Protein AF-A0A8T4RZM4-F1 (afdb_monomer_lite)

Foldseek 3Di:
DQPAWDWDWADDDDPVATKIFIARGSVRDTQWIAHSVQAIEGVDPDDPDSYYYPDDDDDPDDDDDPDDDDPCPPVPPDAQVNPPDDPVRDDPDDDPPAAWDCDPCAIEGVDDDDPDNYHYPDDDDDPPDDFQADQDPVGDTDTDDD

pLDDT: mean 78.28, std 16.28, range [44.59, 98.56]

Structure (mmCIF, N/CA/C/O backbone):
data_AF-A0A8T4RZM4-F1
#
_entry.id   AF-A0A8T4RZM4-F1
#
loop_
_atom_site.group_PDB
_atom_site.id
_atom_site.type_symbol
_atom_site.label_atom_id
_atom_site.label_alt_id
_atom_site.label_comp_id
_atom_site.label_asym_id
_atom_site.label_entity_id
_atom_site.label_seq_id
_atom_site.pdbx_PDB_ins_code
_atom_site.Cartn_x
_atom_site.Cartn_y
_atom_site.Cartn_z
_atom_site.occupancy
_atom_site.B_iso_or_equiv
_atom_site.auth_seq_id
_atom_site.auth_comp_id
_atom_site.auth_asym_id
_atom_site.auth_atom_id
_atom_site.pdbx_PDB_model_num
ATOM 1 N N . PRO A 1 1 ? 24.548 14.751 -29.998 1.00 66.12 1 PRO A N 1
ATOM 2 C CA . PRO A 1 1 ? 24.246 14.832 -28.546 1.00 66.12 1 PRO A CA 1
ATOM 3 C C . PRO A 1 1 ? 24.159 13.420 -27.959 1.00 66.12 1 PRO A C 1
ATOM 5 O O . PRO A 1 1 ? 23.538 12.572 -28.590 1.00 66.12 1 PRO A O 1
ATOM 8 N N . ALA A 1 2 ? 24.811 13.148 -26.823 1.00 75.12 2 ALA A N 1
ATOM 9 C CA . ALA A 1 2 ? 24.644 11.863 -26.143 1.00 75.12 2 ALA A CA 1
ATOM 10 C C . ALA A 1 2 ? 23.178 11.714 -25.705 1.00 75.12 2 ALA A C 1
ATOM 12 O O . ALA A 1 2 ? 22.592 12.668 -25.194 1.00 75.12 2 ALA A O 1
ATOM 13 N N . GLU A 1 3 ? 22.579 10.552 -25.945 1.00 76.56 3 GLU A N 1
ATOM 14 C CA . GLU A 1 3 ? 21.215 10.265 -25.509 1.00 76.56 3 GLU A CA 1
ATOM 15 C C . GLU A 1 3 ? 21.192 10.218 -23.976 1.00 76.56 3 GLU A C 1
ATOM 17 O O . GLU A 1 3 ? 21.799 9.350 -23.351 1.00 76.56 3 GLU A O 1
ATOM 22 N N . ILE A 1 4 ? 20.551 11.211 -23.361 1.00 87.06 4 ILE A N 1
ATOM 23 C CA . ILE A 1 4 ? 20.482 11.350 -21.900 1.00 87.06 4 ILE A CA 1
ATOM 24 C C . ILE A 1 4 ? 19.242 10.679 -21.303 1.00 87.06 4 ILE A C 1
ATOM 26 O O . ILE A 1 4 ? 19.163 10.554 -20.089 1.00 87.06 4 ILE A O 1
ATOM 30 N N . ALA A 1 5 ? 18.288 10.252 -22.129 1.00 94.81 5 ALA A N 1
ATOM 31 C CA . ALA A 1 5 ? 17.096 9.502 -21.749 1.00 94.81 5 ALA A CA 1
ATOM 32 C C . ALA A 1 5 ? 16.475 8.871 -23.000 1.00 94.81 5 ALA A C 1
ATOM 34 O O . ALA A 1 5 ? 16.638 9.414 -24.092 1.00 94.81 5 ALA A O 1
ATOM 35 N N . GLY A 1 6 ? 15.733 7.779 -22.833 1.00 94.75 6 GLY A N 1
ATOM 36 C CA . GLY A 1 6 ? 15.096 7.107 -23.957 1.00 94.75 6 GLY A CA 1
ATOM 37 C C . GLY A 1 6 ? 14.228 5.9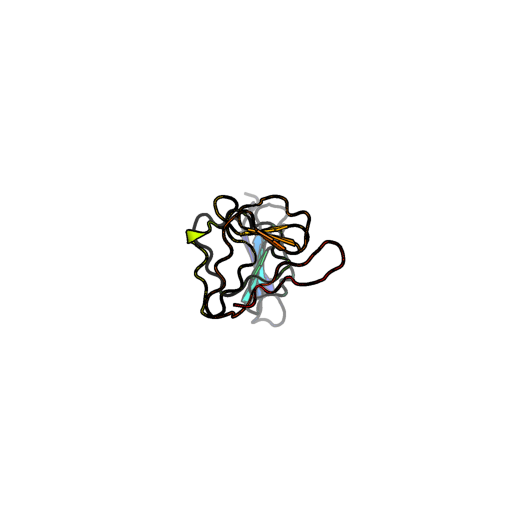22 -23.562 1.00 94.75 6 GLY A C 1
ATOM 38 O O . GLY A 1 6 ? 14.142 5.530 -22.392 1.00 94.75 6 GLY A O 1
ATOM 39 N N . ILE A 1 7 ? 13.567 5.379 -24.582 1.00 96.00 7 ILE A N 1
ATOM 40 C CA . ILE A 1 7 ? 12.701 4.206 -24.509 1.00 96.00 7 ILE A CA 1
ATOM 41 C C . ILE A 1 7 ? 13.252 3.176 -25.495 1.00 96.00 7 ILE A C 1
ATOM 43 O O . ILE A 1 7 ? 13.509 3.507 -26.651 1.00 96.00 7 ILE A O 1
ATOM 47 N N . GLY A 1 8 ? 13.454 1.939 -25.046 1.00 93.19 8 GLY A N 1
ATOM 48 C CA . GLY A 1 8 ? 14.000 0.861 -25.871 1.00 93.19 8 GLY A CA 1
ATOM 49 C C . GLY A 1 8 ? 13.157 -0.407 -25.815 1.00 93.19 8 GLY A C 1
ATOM 50 O O . GLY A 1 8 ? 12.485 -0.668 -24.821 1.00 93.19 8 GLY A O 1
ATOM 51 N N . GLY A 1 9 ? 13.223 -1.209 -26.876 1.00 93.00 9 GLY A N 1
ATOM 52 C CA . GLY A 1 9 ? 12.781 -2.600 -26.846 1.00 93.00 9 GLY A CA 1
ATOM 53 C C . GLY A 1 9 ? 13.938 -3.506 -26.430 1.00 93.00 9 GLY A C 1
ATOM 54 O O . GLY A 1 9 ? 15.018 -3.428 -27.019 1.00 93.00 9 GLY A O 1
ATOM 55 N N . LEU A 1 10 ? 13.726 -4.362 -25.434 1.00 90.75 10 LEU A N 1
ATOM 56 C CA . LEU A 1 10 ? 14.665 -5.414 -25.053 1.00 90.75 10 LEU A CA 1
ATOM 57 C C . LEU A 1 10 ? 14.101 -6.754 -25.511 1.00 90.75 10 LEU A C 1
ATOM 59 O O . LEU A 1 10 ? 13.043 -7.168 -25.049 1.00 90.75 10 LEU A O 1
ATOM 63 N N . ARG A 1 11 ? 14.800 -7.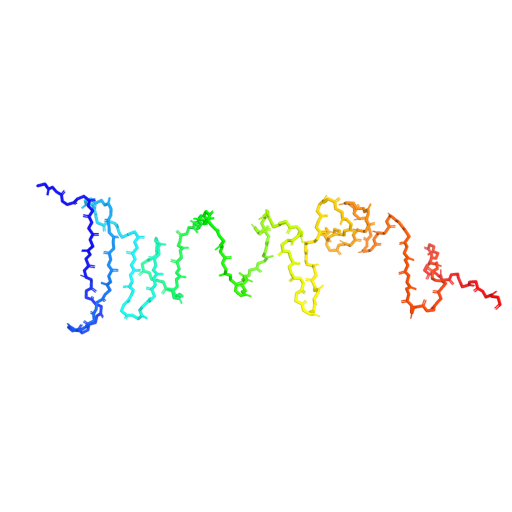454 -26.406 1.00 88.38 11 ARG A N 1
ATOM 64 C CA . ARG A 1 11 ? 14.354 -8.777 -26.856 1.00 88.38 11 ARG A CA 1
ATOM 65 C C . ARG A 1 11 ? 14.288 -9.735 -25.663 1.00 88.38 11 ARG A C 1
ATOM 67 O O . ARG A 1 11 ? 15.289 -9.962 -24.990 1.00 88.38 11 ARG A O 1
ATOM 74 N N . SER A 1 12 ? 13.111 -10.306 -25.442 1.00 80.19 12 SER A N 1
ATOM 75 C CA . SER A 1 12 ? 12.804 -11.207 -24.332 1.00 80.19 12 SER A CA 1
ATOM 76 C C . SER A 1 12 ? 12.169 -12.454 -24.941 1.00 80.19 12 SER A C 1
ATOM 78 O O . SER A 1 12 ? 10.951 -12.581 -25.028 1.00 80.19 12 SER A O 1
ATOM 80 N N . GLY A 1 13 ? 13.011 -13.323 -25.513 1.00 73.12 13 GLY A N 1
ATOM 81 C CA . GLY A 1 13 ? 12.585 -14.538 -26.219 1.00 73.12 13 GLY A CA 1
ATOM 82 C C . GLY A 1 13 ? 12.725 -14.482 -27.747 1.00 73.12 13 GLY A C 1
ATOM 83 O O . GLY A 1 13 ? 13.778 -14.091 -28.264 1.00 73.12 13 GLY A O 1
ATOM 84 N N . ALA A 1 14 ? 11.691 -14.969 -28.445 1.00 72.00 14 ALA A N 1
ATOM 85 C CA . ALA A 1 14 ? 11.626 -15.081 -29.904 1.00 72.00 14 ALA A CA 1
ATOM 86 C C . ALA A 1 14 ? 11.482 -13.706 -30.583 1.00 72.00 14 ALA A C 1
ATOM 88 O O . ALA A 1 14 ? 11.234 -12.698 -29.927 1.00 72.00 14 ALA A O 1
ATOM 89 N N . ASP A 1 15 ? 11.597 -13.658 -31.912 1.00 76.19 15 ASP A N 1
ATOM 90 C CA . ASP A 1 15 ? 11.649 -12.398 -32.677 1.00 76.19 15 ASP A CA 1
ATOM 91 C C . ASP A 1 15 ? 10.346 -11.570 -32.646 1.00 76.19 15 ASP A C 1
ATOM 93 O O . ASP A 1 15 ? 10.297 -10.463 -33.176 1.00 76.19 15 ASP A O 1
ATOM 97 N N . THR A 1 16 ? 9.297 -12.075 -31.995 1.00 83.56 16 THR A N 1
ATOM 98 C CA . THR A 1 16 ? 8.012 -11.387 -31.810 1.00 83.56 16 THR A CA 1
ATOM 99 C C . THR A 1 16 ? 7.775 -10.914 -30.375 1.00 83.56 16 THR A C 1
ATOM 101 O O . THR A 1 16 ? 6.694 -10.400 -30.089 1.00 83.56 16 THR A O 1
ATOM 104 N N . THR A 1 17 ? 8.728 -11.106 -29.456 1.00 88.00 17 THR A N 1
ATOM 105 C CA . THR A 1 17 ? 8.554 -10.770 -28.037 1.00 88.00 17 THR A CA 1
ATOM 106 C C . THR A 1 17 ? 9.704 -9.907 -27.516 1.00 88.00 17 THR A C 1
ATOM 108 O O . THR A 1 17 ? 10.887 -10.240 -27.609 1.00 88.00 17 THR A O 1
ATOM 111 N N . GLY A 1 18 ? 9.354 -8.764 -26.931 1.00 92.12 18 GLY A N 1
ATOM 112 C CA . GLY A 1 18 ? 10.298 -7.889 -26.253 1.00 92.12 18 GLY A CA 1
ATOM 113 C C . GLY A 1 18 ? 9.649 -7.113 -25.117 1.00 92.12 18 GLY A C 1
ATOM 114 O O . GLY A 1 18 ? 8.454 -6.828 -25.146 1.00 92.12 18 GLY A O 1
ATOM 115 N N . ASP A 1 19 ? 10.456 -6.801 -24.114 1.00 95.44 19 ASP A N 1
ATOM 116 C CA . ASP A 1 19 ? 10.092 -5.913 -23.022 1.00 95.44 19 ASP A CA 1
ATOM 117 C C . ASP A 1 19 ? 10.264 -4.454 -23.487 1.00 95.44 19 ASP A C 1
ATOM 119 O O . ASP A 1 19 ? 11.126 -4.155 -24.320 1.00 95.44 19 ASP A O 1
ATOM 123 N N . LEU A 1 20 ? 9.481 -3.528 -22.935 1.00 96.75 20 LEU A N 1
ATOM 124 C CA . LEU A 1 20 ? 9.674 -2.086 -23.114 1.00 96.75 20 LEU A CA 1
ATOM 125 C C . LEU A 1 20 ? 10.445 -1.530 -21.919 1.00 96.75 20 LEU A C 1
ATOM 127 O O . LEU A 1 20 ? 10.050 -1.784 -20.785 1.00 96.75 20 LEU A O 1
ATOM 131 N N . VAL A 1 21 ? 11.506 -0.759 -22.143 1.00 96.81 21 VAL A N 1
ATOM 132 C CA . VAL A 1 21 ? 12.387 -0.267 -21.071 1.00 96.81 21 VAL A CA 1
ATOM 133 C C . VAL A 1 21 ? 12.583 1.242 -21.160 1.00 96.81 21 VAL A C 1
ATOM 135 O O . VAL A 1 21 ? 12.707 1.794 -22.252 1.00 96.81 21 VAL A O 1
ATOM 138 N N . PHE A 1 22 ? 12.636 1.909 -20.008 1.00 97.75 22 PHE A N 1
ATOM 139 C CA . PHE A 1 22 ? 12.803 3.358 -19.887 1.00 97.75 22 PHE A CA 1
ATOM 140 C C . PHE A 1 22 ? 14.081 3.672 -19.112 1.00 97.75 22 PHE A C 1
ATOM 142 O O . PHE A 1 22 ? 14.305 3.135 -18.023 1.00 97.75 22 PHE A O 1
ATOM 149 N N . PHE A 1 23 ? 14.889 4.590 -19.631 1.00 95.88 23 PHE A N 1
ATOM 150 C CA . PHE A 1 23 ? 16.119 5.059 -18.993 1.00 95.88 23 PHE A CA 1
ATOM 151 C C . PHE A 1 23 ? 16.187 6.586 -19.009 1.00 95.88 23 PHE A C 1
ATOM 153 O O . PHE A 1 23 ? 15.684 7.242 -19.918 1.00 95.88 23 PHE A O 1
ATOM 160 N N . THR A 1 24 ? 16.815 7.163 -17.984 1.00 95.62 24 THR A N 1
ATOM 161 C CA . THR A 1 24 ? 16.857 8.624 -17.762 1.00 95.62 24 THR A CA 1
ATOM 162 C C . THR A 1 24 ? 18.272 9.176 -17.618 1.00 95.62 24 THR A C 1
ATOM 164 O O . THR A 1 24 ? 18.466 10.272 -17.095 1.00 95.62 24 THR A O 1
ATOM 167 N N . ASN A 1 25 ? 19.283 8.399 -18.012 1.00 93.06 25 ASN A N 1
ATOM 168 C CA . ASN A 1 25 ? 20.666 8.860 -18.057 1.00 93.06 25 ASN A CA 1
ATOM 169 C C . ASN A 1 25 ? 21.455 8.173 -19.176 1.00 93.06 25 ASN A C 1
ATOM 171 O O . ASN A 1 25 ? 21.074 7.108 -19.660 1.00 93.06 25 ASN A O 1
ATOM 175 N N . ALA A 1 26 ? 22.604 8.760 -19.524 1.00 91.88 26 ALA A N 1
ATOM 176 C CA . ALA A 1 26 ? 23.526 8.226 -20.531 1.00 91.88 26 ALA A CA 1
ATOM 177 C C . ALA A 1 26 ? 24.103 6.845 -20.164 1.00 91.88 26 ALA A C 1
ATOM 179 O O . ALA A 1 26 ? 24.500 6.086 -21.041 1.00 91.88 26 ALA A O 1
ATOM 180 N N . ALA A 1 27 ? 24.112 6.494 -18.874 1.00 92.00 27 ALA A N 1
ATOM 181 C CA . ALA A 1 27 ? 24.494 5.165 -18.395 1.00 92.00 27 ALA A CA 1
ATOM 182 C C . ALA A 1 27 ? 23.392 4.103 -18.595 1.00 92.00 27 ALA A C 1
ATOM 184 O O . ALA A 1 27 ? 23.604 2.942 -18.262 1.00 92.00 27 ALA A O 1
ATOM 185 N N . ARG A 1 28 ? 22.222 4.488 -19.129 1.00 91.12 28 ARG A N 1
ATOM 186 C CA . ARG A 1 28 ? 21.084 3.610 -19.448 1.00 91.12 28 ARG A CA 1
ATOM 187 C C . ARG A 1 28 ? 20.601 2.755 -18.273 1.00 91.12 28 ARG A C 1
ATOM 189 O O . ARG A 1 28 ? 20.150 1.632 -18.463 1.00 91.12 28 ARG A O 1
ATOM 196 N N . ASN A 1 29 ? 20.658 3.302 -17.059 1.00 92.50 29 ASN A N 1
ATOM 197 C CA . ASN A 1 29 ? 20.072 2.637 -15.896 1.00 92.50 29 ASN A CA 1
ATOM 198 C C . ASN A 1 29 ? 18.551 2.539 -16.084 1.00 92.50 29 ASN A C 1
ATOM 200 O O . ASN A 1 29 ? 17.891 3.575 -16.236 1.00 92.50 29 ASN A O 1
ATOM 204 N N . GLU A 1 30 ? 18.006 1.322 -16.056 1.00 95.62 30 GLU A N 1
ATOM 205 C CA . GLU A 1 30 ? 16.561 1.103 -16.143 1.00 95.62 30 GLU A CA 1
ATOM 206 C C . GLU A 1 30 ? 15.846 1.777 -14.967 1.00 95.62 30 GLU A C 1
ATOM 208 O O . GLU A 1 30 ? 16.221 1.636 -13.801 1.00 95.62 30 GLU A O 1
ATOM 213 N N . ARG A 1 31 ? 14.805 2.543 -15.290 1.00 96.81 31 ARG A N 1
ATOM 214 C CA . ARG A 1 31 ? 13.929 3.203 -14.313 1.00 96.81 31 ARG A CA 1
ATOM 215 C C . ARG A 1 31 ? 12.549 2.572 -14.265 1.00 96.81 31 ARG A C 1
ATOM 217 O O . ARG A 1 31 ? 11.945 2.518 -13.200 1.00 96.81 31 ARG A O 1
ATOM 224 N N . MET A 1 32 ? 12.066 2.100 -15.406 1.00 98.06 32 MET A N 1
ATOM 225 C CA . MET A 1 32 ? 10.790 1.415 -15.554 1.00 98.06 32 MET A CA 1
ATOM 226 C C . MET A 1 32 ? 10.911 0.387 -16.674 1.00 98.06 32 MET A C 1
ATOM 228 O O . MET A 1 32 ? 11.643 0.617 -17.642 1.00 98.06 32 MET A O 1
ATOM 232 N N . ARG A 1 33 ? 10.153 -0.704 -16.573 1.00 97.56 33 ARG A N 1
ATOM 233 C CA . ARG A 1 33 ? 9.928 -1.613 -17.693 1.00 97.56 33 ARG A CA 1
ATOM 234 C C . ARG A 1 33 ? 8.492 -2.106 -17.782 1.00 97.56 33 ARG A C 1
ATOM 236 O O . ARG A 1 33 ? 7.757 -2.053 -16.799 1.00 97.56 33 ARG A O 1
ATOM 243 N N . ILE A 1 34 ? 8.141 -2.648 -18.939 1.00 97.94 34 ILE A N 1
ATOM 244 C CA . ILE A 1 34 ? 6.956 -3.474 -19.163 1.00 97.94 34 ILE A CA 1
ATOM 245 C C . ILE A 1 34 ? 7.444 -4.798 -19.743 1.00 97.94 34 ILE A C 1
ATOM 247 O O . ILE A 1 34 ? 8.074 -4.801 -20.800 1.00 97.94 34 ILE A O 1
ATOM 251 N N . LEU A 1 35 ? 7.194 -5.907 -19.049 1.00 96.19 35 LEU A N 1
ATOM 252 C CA . LEU A 1 35 ? 7.525 -7.240 -19.546 1.00 96.19 35 LEU A CA 1
ATOM 253 C C . LEU A 1 35 ? 6.677 -7.592 -20.770 1.00 96.19 35 LEU A C 1
ATOM 255 O O . LEU A 1 35 ? 5.553 -7.113 -20.911 1.00 96.19 35 LEU A O 1
ATOM 259 N N . THR A 1 36 ? 7.153 -8.530 -21.581 1.00 95.00 36 THR A N 1
ATOM 260 C CA . THR A 1 36 ? 6.362 -9.188 -22.639 1.00 95.00 36 THR A CA 1
ATOM 261 C C . THR A 1 36 ? 5.012 -9.713 -22.148 1.00 95.00 36 THR A C 1
ATOM 263 O O . THR A 1 36 ? 4.028 -9.660 -22.880 1.00 95.00 36 THR A O 1
ATOM 266 N N . GLY A 1 37 ? 4.947 -10.179 -20.896 1.00 92.75 37 GLY A N 1
ATOM 267 C CA . GLY A 1 37 ? 3.715 -10.618 -20.234 1.00 92.75 37 GLY A CA 1
ATOM 268 C C . GLY A 1 37 ? 2.810 -9.490 -19.716 1.00 92.75 37 GLY A C 1
ATOM 269 O O . GLY A 1 37 ? 1.777 -9.776 -19.120 1.00 92.75 37 GLY A O 1
ATOM 270 N N . GLY A 1 38 ? 3.187 -8.222 -19.902 1.00 96.19 38 GLY A N 1
ATOM 271 C CA . GLY A 1 38 ? 2.408 -7.038 -19.523 1.00 96.19 38 GLY A CA 1
ATOM 272 C C . GLY A 1 38 ? 2.690 -6.474 -18.128 1.00 96.19 38 GLY A C 1
ATOM 273 O O . GLY A 1 38 ? 2.215 -5.384 -17.816 1.00 96.19 38 GLY A O 1
ATOM 274 N N . SER A 1 39 ? 3.472 -7.161 -17.291 1.00 98.19 39 SER A N 1
ATOM 275 C CA . SER A 1 39 ? 3.817 -6.665 -15.954 1.00 98.19 39 SER A CA 1
ATOM 276 C C . SER A 1 39 ? 4.697 -5.419 -16.015 1.00 98.19 39 SER A C 1
ATOM 278 O O . SER A 1 39 ? 5.726 -5.408 -16.691 1.00 98.19 39 SER A O 1
ATOM 280 N N . VAL A 1 40 ? 4.323 -4.388 -15.267 1.00 98.56 40 VAL A N 1
ATOM 281 C CA . VAL A 1 40 ? 5.030 -3.112 -15.177 1.00 98.56 40 VAL A CA 1
ATOM 282 C C . VAL A 1 40 ? 5.896 -3.088 -13.920 1.00 98.56 40 VAL A C 1
ATOM 284 O O . VAL A 1 40 ? 5.399 -3.277 -12.814 1.00 98.56 40 VAL A O 1
ATOM 287 N N . GLY A 1 41 ? 7.188 -2.815 -14.078 1.00 98.25 41 GLY A N 1
ATOM 288 C CA . GLY A 1 41 ? 8.117 -2.586 -12.971 1.00 98.25 41 GLY A CA 1
ATOM 289 C C . GLY A 1 41 ? 8.568 -1.129 -12.932 1.00 98.25 41 GLY A C 1
ATOM 290 O O . GLY A 1 41 ? 8.954 -0.591 -13.968 1.00 98.25 41 GLY A O 1
ATOM 291 N N . ILE A 1 42 ? 8.562 -0.488 -11.762 1.00 98.44 42 ILE A N 1
ATOM 292 C CA . ILE A 1 42 ? 9.177 0.831 -11.525 1.00 98.44 42 ILE A CA 1
ATOM 293 C C . ILE A 1 42 ? 10.297 0.647 -10.503 1.00 98.44 42 ILE A C 1
ATOM 295 O O . ILE A 1 42 ? 10.055 0.222 -9.376 1.00 98.44 42 ILE A O 1
ATOM 299 N N . GLY A 1 43 ? 11.538 0.913 -10.911 1.00 97.50 43 GLY A N 1
ATOM 300 C CA . GLY A 1 43 ? 12.732 0.616 -10.114 1.00 97.50 43 GLY A CA 1
ATOM 301 C C . GLY A 1 43 ? 12.994 -0.880 -9.887 1.00 97.50 43 GLY A C 1
ATOM 302 O O . GLY A 1 43 ? 13.906 -1.213 -9.140 1.00 97.50 43 GLY A O 1
ATOM 303 N N . ASN A 1 44 ? 12.219 -1.774 -10.512 1.00 96.56 44 ASN A N 1
ATOM 304 C CA . ASN A 1 44 ? 12.386 -3.225 -10.452 1.00 96.56 44 ASN A CA 1
ATOM 305 C C . ASN A 1 44 ? 12.464 -3.801 -11.877 1.00 96.56 44 ASN A C 1
ATOM 307 O O . ASN A 1 44 ? 11.580 -3.555 -12.702 1.00 96.56 44 ASN A O 1
ATOM 311 N N . THR A 1 45 ? 13.519 -4.568 -12.161 1.00 94.75 45 THR A N 1
ATOM 312 C CA . THR A 1 45 ? 13.765 -5.182 -13.473 1.00 94.75 45 THR A CA 1
ATOM 313 C C . THR A 1 45 ? 13.065 -6.537 -13.661 1.00 94.75 45 THR A C 1
ATOM 315 O O . THR A 1 45 ? 12.961 -7.043 -14.781 1.00 94.75 45 THR A O 1
ATOM 318 N N . ILE A 1 46 ? 12.541 -7.120 -12.579 1.00 94.69 46 ILE A N 1
ATOM 319 C CA . ILE A 1 46 ? 11.886 -8.432 -12.544 1.00 94.69 46 ILE A CA 1
ATOM 320 C C . ILE A 1 46 ? 10.585 -8.318 -11.722 1.00 94.69 46 ILE A C 1
ATOM 322 O O . ILE A 1 46 ? 10.513 -8.840 -10.608 1.00 94.69 46 ILE A O 1
ATOM 326 N N . PRO A 1 47 ? 9.557 -7.602 -12.223 1.00 97.75 47 PRO A N 1
ATOM 327 C CA . PRO A 1 47 ? 8.286 -7.499 -11.516 1.00 97.75 47 PRO A CA 1
ATOM 328 C C . PRO A 1 47 ? 7.597 -8.871 -11.424 1.00 97.75 47 PRO A C 1
ATOM 330 O O . PRO A 1 47 ? 7.433 -9.562 -12.433 1.00 97.75 47 PRO A O 1
ATOM 333 N N . ASN A 1 48 ? 7.175 -9.256 -10.220 1.00 96.50 48 ASN A N 1
ATOM 334 C CA . ASN A 1 48 ? 6.451 -10.498 -9.917 1.00 96.50 48 ASN A CA 1
ATOM 335 C C . ASN A 1 48 ? 4.922 -10.309 -9.832 1.00 96.50 48 ASN A C 1
ATOM 337 O O . ASN A 1 48 ? 4.178 -11.285 -9.733 1.00 96.50 48 ASN A O 1
ATOM 341 N N . ALA A 1 49 ? 4.457 -9.061 -9.924 1.00 96.94 49 ALA A N 1
ATOM 342 C CA . ALA A 1 49 ? 3.056 -8.666 -10.011 1.00 96.94 49 ALA A CA 1
ATOM 343 C C . ALA A 1 49 ? 2.807 -7.821 -11.271 1.00 96.94 49 ALA A C 1
ATOM 345 O O . ALA A 1 49 ? 3.740 -7.305 -11.885 1.00 96.94 49 ALA A O 1
ATOM 346 N N . THR A 1 50 ? 1.538 -7.645 -11.655 1.00 97.25 50 THR A N 1
ATOM 347 C CA . THR A 1 50 ? 1.156 -6.834 -12.829 1.00 97.25 50 THR A CA 1
ATOM 348 C C . THR A 1 50 ? 1.668 -5.395 -12.748 1.00 97.25 50 THR A C 1
ATOM 350 O O . THR A 1 50 ? 1.998 -4.806 -13.771 1.00 97.25 50 THR A O 1
ATOM 353 N N . LEU A 1 51 ? 1.758 -4.831 -11.544 1.00 97.38 51 LEU A N 1
ATOM 354 C CA . LEU A 1 51 ? 2.463 -3.584 -11.274 1.00 97.38 51 LEU A CA 1
ATOM 355 C C . LEU A 1 51 ? 3.276 -3.764 -9.995 1.00 97.38 51 LEU A C 1
ATOM 357 O O . LEU A 1 51 ? 2.708 -4.068 -8.946 1.00 97.38 51 LEU A O 1
ATOM 361 N N . GLU A 1 52 ? 4.582 -3.539 -10.072 1.00 98.12 52 GLU A N 1
ATOM 362 C CA . GLU A 1 52 ? 5.476 -3.573 -8.920 1.00 98.12 52 GLU A CA 1
ATOM 363 C C . GLU A 1 52 ? 6.354 -2.322 -8.881 1.00 98.12 52 GLU A C 1
ATOM 365 O O . GLU A 1 52 ? 6.988 -1.943 -9.868 1.00 98.12 52 GLU A O 1
ATOM 370 N N . VAL A 1 53 ? 6.396 -1.673 -7.720 1.00 97.31 53 VAL A N 1
ATOM 371 C CA . VAL A 1 53 ? 7.190 -0.467 -7.484 1.00 97.31 53 VAL A CA 1
ATOM 372 C C . VAL A 1 53 ? 8.203 -0.773 -6.391 1.00 97.31 53 VAL A C 1
ATOM 374 O O . VAL A 1 53 ? 7.830 -0.985 -5.240 1.00 97.31 53 VAL A O 1
ATOM 377 N N . SER A 1 54 ? 9.489 -0.766 -6.736 1.00 97.12 54 SER A N 1
ATOM 378 C CA . SER A 1 54 ? 10.571 -0.831 -5.752 1.00 97.12 54 SER A CA 1
ATOM 379 C C . SER A 1 54 ? 10.823 0.570 -5.189 1.00 97.12 54 SER A C 1
ATOM 381 O O . SER A 1 54 ? 11.704 1.296 -5.653 1.00 97.12 54 SER A O 1
ATOM 383 N N . GLY A 1 55 ? 10.005 0.973 -4.217 1.00 94.62 55 GLY A N 1
ATOM 384 C CA . GLY A 1 55 ? 10.064 2.288 -3.579 1.00 94.62 55 GLY A CA 1
ATOM 385 C C . GLY A 1 55 ? 8.694 2.762 -3.092 1.00 94.62 55 GLY A C 1
ATOM 386 O O . GLY A 1 55 ? 7.812 1.957 -2.805 1.00 94.62 55 GLY A O 1
ATOM 387 N N . THR A 1 56 ? 8.514 4.081 -3.014 1.00 93.12 56 THR A N 1
ATOM 388 C CA . THR A 1 56 ? 7.272 4.711 -2.539 1.00 93.12 56 THR A CA 1
ATOM 389 C C . THR A 1 56 ? 6.436 5.229 -3.707 1.00 93.12 56 THR A C 1
ATOM 391 O O . THR A 1 56 ? 6.945 5.950 -4.564 1.00 93.12 56 THR A O 1
ATOM 394 N N . GLY A 1 57 ? 5.136 4.923 -3.712 1.00 93.25 57 GLY A N 1
ATOM 395 C CA . GLY A 1 57 ? 4.158 5.562 -4.596 1.00 93.25 57 GLY A CA 1
ATOM 396 C C . GLY A 1 57 ? 3.540 6.793 -3.934 1.00 93.25 57 GLY A C 1
ATOM 397 O O . GLY A 1 57 ? 2.977 6.685 -2.848 1.00 93.25 57 GLY A O 1
ATOM 398 N N . ASN A 1 58 ? 3.632 7.957 -4.580 1.00 93.56 58 ASN A N 1
ATOM 399 C CA . ASN A 1 58 ? 2.923 9.167 -4.162 1.00 93.56 58 ASN A CA 1
ATOM 400 C C . ASN A 1 58 ? 1.767 9.433 -5.134 1.00 93.56 58 ASN A C 1
ATOM 402 O O . ASN A 1 58 ? 1.997 9.701 -6.313 1.00 93.56 58 ASN A O 1
ATOM 406 N N . PHE A 1 59 ? 0.535 9.354 -4.635 1.00 93.12 59 PHE A N 1
ATOM 407 C CA . PHE A 1 59 ? -0.680 9.578 -5.409 1.00 93.12 59 PHE A CA 1
ATOM 408 C C . PHE A 1 59 ? -1.323 10.882 -4.932 1.00 93.12 59 PHE A C 1
ATOM 410 O O . PHE A 1 59 ? -1.819 10.958 -3.813 1.00 93.12 59 PHE A O 1
ATOM 417 N N . SER A 1 60 ? -1.309 11.917 -5.776 1.00 93.62 60 SER A N 1
ATOM 418 C CA . SER A 1 60 ? -1.916 13.224 -5.467 1.00 93.62 60 SER A CA 1
ATOM 419 C C . SER A 1 60 ? -3.447 13.224 -5.551 1.00 93.62 60 SER A C 1
ATOM 4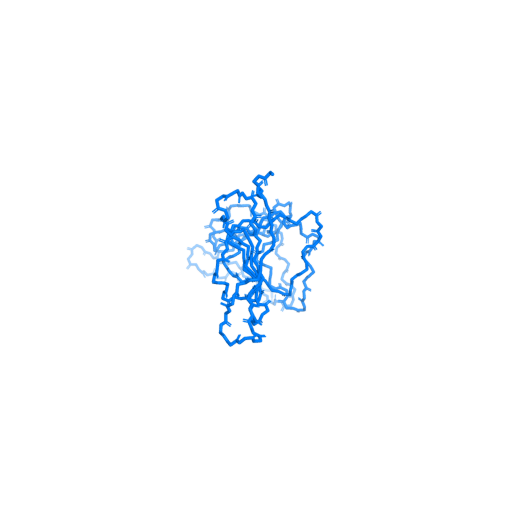21 O O . SER A 1 60 ? -4.088 14.171 -5.101 1.00 93.62 60 SER A O 1
ATOM 423 N N . GLY A 1 61 ? -4.027 12.175 -6.140 1.00 89.38 61 GLY A N 1
ATOM 424 C CA . GLY A 1 61 ? -5.465 11.925 -6.191 1.00 89.38 61 GLY A CA 1
ATOM 425 C C . GLY A 1 61 ? -5.869 10.692 -5.383 1.00 89.38 61 GLY A C 1
ATOM 426 O O . GLY A 1 61 ? -5.101 10.153 -4.590 1.00 89.38 61 GLY A O 1
ATOM 427 N N . THR A 1 62 ? -7.091 10.214 -5.605 1.00 87.31 62 THR A N 1
ATOM 428 C CA . THR A 1 62 ? -7.604 9.009 -4.943 1.00 87.31 62 THR A CA 1
ATOM 429 C C . THR A 1 62 ? -6.977 7.744 -5.531 1.00 87.31 62 THR A C 1
ATOM 431 O O . THR A 1 62 ? -7.159 7.451 -6.711 1.00 87.31 62 THR A O 1
ATOM 434 N N . LEU A 1 63 ? -6.304 6.948 -4.696 1.00 91.00 63 LEU A N 1
ATOM 435 C CA . LEU A 1 63 ? -5.954 5.566 -5.025 1.00 91.00 63 LEU A CA 1
ATOM 436 C C . LEU A 1 63 ? -7.143 4.652 -4.694 1.00 91.00 63 LEU A C 1
ATOM 438 O O . LEU A 1 63 ? -7.466 4.449 -3.525 1.00 91.00 63 LEU A O 1
ATOM 442 N N . GLN A 1 64 ? -7.793 4.096 -5.716 1.00 89.94 64 GLN A N 1
ATOM 443 C CA . GLN A 1 64 ? -8.844 3.093 -5.538 1.00 89.94 64 GLN A CA 1
ATOM 444 C C . GLN A 1 64 ? -8.229 1.692 -5.506 1.00 89.94 64 GLN A C 1
ATOM 446 O O . GLN A 1 64 ? -7.612 1.255 -6.475 1.00 89.94 64 GLN A O 1
ATOM 451 N N . ALA A 1 65 ? -8.419 0.975 -4.401 1.00 88.12 65 ALA A N 1
ATOM 452 C CA . ALA A 1 65 ? -8.008 -0.415 -4.261 1.00 88.12 65 ALA A CA 1
ATOM 453 C C . ALA A 1 65 ? -9.115 -1.211 -3.568 1.00 88.12 65 ALA A C 1
ATOM 455 O O . ALA A 1 65 ? -9.704 -0.753 -2.592 1.00 88.12 65 ALA A O 1
ATOM 456 N N . MET A 1 66 ? -9.379 -2.427 -4.048 1.00 85.44 66 MET A N 1
ATOM 457 C CA . MET A 1 66 ? -10.345 -3.323 -3.400 1.00 85.44 66 MET A CA 1
ATOM 458 C C . MET A 1 66 ? -9.802 -3.910 -2.094 1.00 85.44 66 MET A C 1
ATOM 460 O O . MET A 1 66 ? -10.571 -4.290 -1.214 1.00 85.44 66 MET A O 1
ATOM 464 N N . ARG A 1 67 ? -8.475 -4.044 -1.990 1.00 83.75 67 ARG A N 1
ATOM 465 C CA . ARG A 1 67 ? -7.802 -4.658 -0.848 1.00 83.75 67 ARG A CA 1
ATOM 466 C C . ARG A 1 67 ? -6.362 -4.169 -0.737 1.00 83.75 67 ARG A C 1
ATOM 468 O O . ARG A 1 67 ? -5.625 -4.215 -1.717 1.00 83.75 67 ARG A O 1
ATOM 475 N N . PHE A 1 68 ? -5.961 -3.814 0.478 1.00 86.50 68 PHE A N 1
ATOM 476 C CA . PHE A 1 68 ? -4.562 -3.676 0.876 1.00 86.50 68 PHE A CA 1
ATOM 477 C C . PHE A 1 68 ? -4.153 -4.933 1.656 1.00 86.50 68 PHE A C 1
ATOM 479 O O . PHE A 1 68 ? -4.916 -5.406 2.498 1.00 86.50 68 PHE A O 1
ATOM 486 N N . VAL A 1 69 ? -2.988 -5.508 1.351 1.00 85.62 69 VAL A N 1
ATOM 487 C CA . VAL A 1 69 ? -2.458 -6.714 2.013 1.00 85.62 69 VAL A CA 1
ATOM 488 C C . VAL A 1 69 ? -1.156 -6.344 2.722 1.00 85.62 69 VAL A C 1
ATOM 490 O O . VAL A 1 69 ? -0.287 -5.730 2.113 1.00 85.62 69 VAL A O 1
ATOM 493 N N . GLY A 1 70 ? -1.033 -6.698 4.001 1.00 86.12 70 GLY A N 1
ATOM 494 C CA . GLY A 1 70 ? 0.093 -6.347 4.870 1.00 86.12 70 GLY A CA 1
ATOM 495 C C . GLY A 1 70 ? -0.355 -6.253 6.330 1.00 86.12 70 GLY A C 1
ATOM 496 O O . GLY A 1 70 ? -1.504 -6.563 6.642 1.00 86.12 70 GLY A O 1
ATOM 497 N N . ASP A 1 71 ? 0.528 -5.805 7.221 1.00 78.00 71 ASP A N 1
ATOM 498 C CA . ASP A 1 71 ? 0.191 -5.587 8.638 1.00 78.00 71 ASP A CA 1
ATOM 499 C C . ASP A 1 71 ? -0.598 -4.285 8.891 1.00 78.00 71 ASP A C 1
ATOM 501 O O . ASP A 1 71 ? -1.095 -4.060 9.991 1.00 78.00 71 ASP A O 1
ATOM 505 N N . GLY A 1 72 ? -0.718 -3.425 7.873 1.00 77.44 72 GLY A N 1
ATOM 506 C CA . GLY A 1 72 ? -1.442 -2.156 7.937 1.00 77.44 72 GLY A CA 1
ATOM 507 C C . GLY A 1 72 ? -0.793 -1.089 8.824 1.00 77.44 72 GLY A C 1
ATOM 508 O O . GLY A 1 72 ? -1.341 0.005 8.924 1.00 77.44 72 GLY A O 1
ATOM 509 N N . SER A 1 73 ? 0.372 -1.355 9.425 1.00 76.75 73 SER A N 1
ATOM 510 C CA . SER A 1 73 ? 1.016 -0.474 10.414 1.00 76.75 73 SER A CA 1
ATOM 511 C C . SER A 1 73 ? 1.399 0.903 9.856 1.00 76.75 73 SER A C 1
ATOM 513 O O . SER A 1 73 ? 1.463 1.883 10.597 1.00 76.75 73 SER A O 1
ATOM 515 N N . LEU A 1 74 ? 1.611 0.987 8.539 1.00 81.88 74 LEU A N 1
ATOM 516 C CA . LEU A 1 74 ? 1.976 2.208 7.815 1.00 81.88 74 LEU A CA 1
ATOM 517 C C . LEU A 1 74 ? 0.787 2.913 7.143 1.00 81.88 74 LEU A C 1
ATOM 519 O O . LEU A 1 74 ? 0.970 3.976 6.544 1.00 81.88 74 LEU A O 1
ATOM 523 N N . LEU A 1 75 ? -0.429 2.363 7.235 1.00 81.75 75 LEU A N 1
ATOM 524 C CA . LEU A 1 75 ? -1.636 3.027 6.740 1.00 81.75 75 LEU A CA 1
ATOM 525 C C . LEU A 1 75 ? -2.018 4.160 7.701 1.00 81.75 75 LEU A C 1
ATOM 527 O O . LEU A 1 75 ? -2.777 3.984 8.650 1.00 81.75 75 LEU A O 1
ATOM 531 N N . THR A 1 76 ? -1.451 5.337 7.457 1.00 76.56 76 THR A N 1
ATOM 532 C CA . THR A 1 76 ? -1.681 6.557 8.239 1.00 76.56 76 THR A CA 1
ATOM 533 C C . THR A 1 76 ? -2.509 7.567 7.440 1.00 76.56 76 THR A C 1
ATOM 535 O O . THR A 1 76 ? -2.671 7.434 6.230 1.00 76.56 76 THR A O 1
ATOM 538 N N . GLY A 1 77 ? -3.084 8.573 8.108 1.00 73.88 77 GLY A N 1
ATOM 539 C CA . GLY A 1 77 ? -3.839 9.640 7.433 1.00 73.88 77 GLY A CA 1
ATOM 540 C C . GLY A 1 77 ? -5.226 9.244 6.905 1.00 73.88 77 GLY A C 1
ATOM 541 O O . GLY A 1 77 ? -5.866 10.050 6.236 1.00 73.88 77 GLY A O 1
ATOM 542 N N . ILE A 1 78 ? -5.722 8.043 7.223 1.00 76.62 78 ILE A N 1
ATOM 543 C CA . ILE A 1 78 ? -7.098 7.627 6.914 1.00 76.62 78 ILE A CA 1
ATOM 544 C C . ILE A 1 78 ? -8.049 8.337 7.886 1.00 76.62 78 ILE A C 1
ATOM 546 O O . ILE A 1 78 ? -8.032 8.076 9.090 1.00 76.62 78 ILE A O 1
ATOM 550 N N . THR A 1 79 ? -8.874 9.255 7.378 1.00 64.94 79 THR A N 1
ATOM 551 C CA . THR A 1 79 ? -9.892 9.933 8.192 1.00 64.94 79 THR A CA 1
ATOM 552 C C . THR A 1 79 ? -11.076 8.999 8.452 1.00 64.94 79 THR A C 1
ATOM 554 O O . THR A 1 79 ? -11.467 8.219 7.586 1.00 64.94 79 THR A O 1
ATOM 557 N N . ALA A 1 80 ? -11.656 9.071 9.654 1.00 54.50 80 ALA A N 1
ATOM 558 C CA . ALA A 1 80 ? -12.746 8.188 10.084 1.00 54.50 80 ALA A CA 1
ATOM 559 C C . ALA A 1 80 ? -13.987 8.273 9.176 1.00 54.50 80 ALA A C 1
ATOM 561 O O . ALA A 1 80 ? -14.629 7.255 8.932 1.00 54.50 80 ALA A O 1
ATOM 562 N N . ASP A 1 81 ? -14.262 9.452 8.612 1.00 56.12 81 ASP A N 1
ATOM 563 C CA . ASP A 1 81 ? -15.369 9.680 7.673 1.00 56.12 81 ASP A CA 1
ATOM 564 C C . ASP A 1 81 ? -15.197 8.914 6.345 1.00 56.12 81 ASP A C 1
ATOM 566 O O . ASP A 1 81 ? -16.157 8.738 5.600 1.00 56.12 81 ASP A O 1
ATOM 570 N N . SER A 1 82 ? -13.983 8.427 6.055 1.00 54.09 82 SER A N 1
ATOM 571 C CA . SER A 1 82 ? -13.639 7.696 4.827 1.00 54.09 82 SER A CA 1
ATOM 572 C C . SER A 1 82 ? -13.736 6.172 4.970 1.00 54.09 82 SER A C 1
ATOM 574 O O . SER A 1 82 ? -13.576 5.450 3.985 1.00 54.09 82 SER A O 1
ATOM 576 N N . ILE A 1 83 ? -13.989 5.651 6.177 1.00 62.84 83 ILE A N 1
ATOM 577 C CA . ILE A 1 83 ? -14.145 4.211 6.408 1.00 62.84 83 ILE A CA 1
ATOM 578 C C . ILE A 1 83 ? -15.613 3.852 6.164 1.00 62.84 83 ILE A C 1
ATOM 580 O O . ILE A 1 83 ? -16.421 3.771 7.088 1.00 62.84 83 ILE A O 1
ATOM 584 N N . GLY A 1 84 ? -15.968 3.636 4.896 1.00 53.62 84 GLY A N 1
ATOM 585 C CA . GLY A 1 84 ? -17.229 2.996 4.537 1.00 53.62 84 GLY A CA 1
ATOM 586 C C . GLY A 1 84 ? -17.228 1.576 5.093 1.00 53.62 84 GLY A C 1
ATOM 587 O O . GLY A 1 84 ? -16.619 0.681 4.510 1.00 53.62 84 GLY A O 1
ATOM 588 N N . ALA A 1 85 ? -17.857 1.368 6.248 1.00 50.38 85 ALA A N 1
ATOM 589 C CA . ALA A 1 85 ? -18.024 0.038 6.806 1.00 50.38 85 ALA A CA 1
ATOM 590 C C . ALA A 1 85 ? -18.882 -0.787 5.833 1.00 50.38 85 ALA A C 1
ATOM 592 O O . ALA A 1 85 ? -20.106 -0.676 5.811 1.00 50.38 85 ALA A O 1
ATOM 593 N N . GLY A 1 86 ? -18.238 -1.613 5.002 1.00 49.28 86 GLY A N 1
ATOM 594 C CA . GLY A 1 86 ? -18.921 -2.723 4.342 1.00 49.28 86 GLY A CA 1
ATOM 595 C C . GLY A 1 86 ? -19.620 -3.585 5.399 1.00 49.28 86 GLY A C 1
ATOM 596 O O . GLY A 1 86 ? -19.215 -3.574 6.561 1.00 49.28 86 GLY A O 1
ATOM 597 N N . ALA A 1 87 ? -20.656 -4.327 5.001 1.00 45.69 87 ALA A N 1
ATOM 598 C CA . ALA A 1 87 ? -21.661 -4.983 5.856 1.00 45.69 87 ALA A CA 1
ATOM 599 C C . ALA A 1 87 ? -21.164 -5.822 7.064 1.00 45.69 87 ALA A C 1
ATOM 601 O O . ALA A 1 87 ? -21.977 -6.212 7.892 1.00 45.69 87 ALA A O 1
ATOM 602 N N . ASN A 1 88 ? -19.855 -6.067 7.201 1.00 47.28 88 ASN A N 1
ATOM 603 C CA . ASN A 1 88 ? -19.235 -6.843 8.279 1.00 47.28 88 ASN A CA 1
ATOM 604 C C . ASN A 1 88 ? -18.286 -6.040 9.199 1.00 47.28 88 ASN A C 1
ATOM 606 O O . ASN A 1 88 ? -17.575 -6.650 9.990 1.00 47.28 88 ASN A O 1
ATOM 610 N N . GLY A 1 89 ? -18.252 -4.702 9.101 1.00 44.59 89 GLY A N 1
ATOM 611 C CA . GLY A 1 89 ? -17.971 -3.754 10.198 1.00 44.59 89 GLY A CA 1
ATOM 612 C C . GLY A 1 89 ? -16.790 -3.977 11.159 1.00 44.59 89 GLY A C 1
ATOM 613 O O . GLY A 1 89 ? -16.833 -3.435 12.261 1.00 44.59 89 GLY A O 1
ATOM 614 N N . ASN A 1 90 ? -15.750 -4.743 10.816 1.00 49.69 90 ASN A N 1
ATOM 615 C CA . ASN A 1 90 ? -14.617 -4.931 11.722 1.00 49.69 90 ASN A CA 1
ATOM 616 C C . ASN A 1 90 ? -13.667 -3.724 11.627 1.00 49.69 90 ASN A C 1
ATOM 618 O O . ASN A 1 90 ? -12.879 -3.600 10.689 1.00 49.69 90 ASN A O 1
ATOM 622 N N . PHE A 1 91 ? -13.790 -2.801 12.580 1.00 57.19 91 PHE A N 1
ATOM 623 C CA . PHE A 1 91 ? -12.977 -1.591 12.679 1.00 57.19 91 PHE A CA 1
ATOM 624 C C . PHE A 1 91 ? -11.610 -1.911 13.295 1.00 57.19 91 PHE A C 1
ATOM 626 O O . PHE A 1 91 ? -11.523 -2.094 14.504 1.00 57.19 91 PHE A O 1
ATOM 633 N N . THR A 1 92 ? -10.527 -1.918 12.513 1.00 57.41 92 THR A N 1
ATOM 634 C CA . THR A 1 92 ? -9.173 -2.035 13.097 1.00 57.41 92 THR A CA 1
ATOM 635 C C . THR A 1 92 ? -8.634 -0.686 13.590 1.00 57.41 92 THR A C 1
ATOM 637 O O . THR A 1 92 ? -7.807 -0.657 14.492 1.00 57.41 92 THR A O 1
ATOM 640 N N . TYR A 1 93 ? -9.131 0.450 13.085 1.00 55.41 93 TYR A N 1
ATOM 641 C CA . TYR A 1 93 ? -8.672 1.778 13.509 1.00 55.41 93 TYR A CA 1
ATOM 642 C C . TYR A 1 93 ? -9.788 2.819 13.379 1.00 55.41 93 TYR A C 1
ATOM 644 O O . TYR A 1 93 ? -9.946 3.431 12.326 1.00 55.41 93 TYR A O 1
ATOM 652 N N . LEU A 1 94 ? -10.566 3.041 14.445 1.00 56.25 94 LEU A N 1
ATOM 653 C CA . LEU A 1 94 ? -11.526 4.145 14.496 1.00 56.25 94 LEU A CA 1
ATOM 654 C C . LEU A 1 94 ? -11.101 5.204 15.523 1.00 56.25 94 LEU A C 1
ATOM 656 O O . LEU A 1 94 ? -11.404 5.126 16.70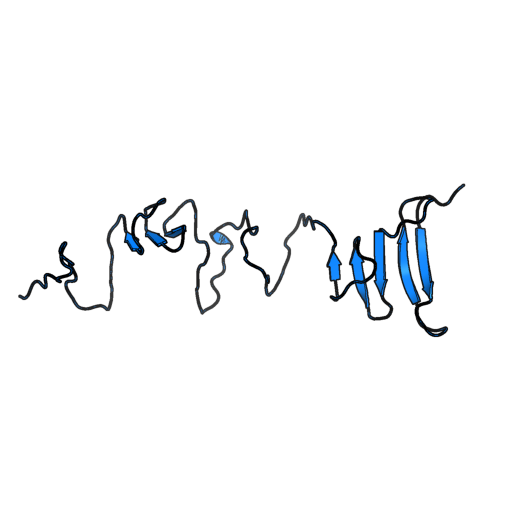5 1.00 56.25 94 LEU A O 1
ATOM 660 N N . ASN A 1 95 ? -10.506 6.270 14.985 1.00 50.34 95 ASN A N 1
ATOM 661 C CA . ASN A 1 95 ? -10.639 7.643 15.472 1.00 50.34 95 ASN A CA 1
ATOM 662 C C . ASN A 1 95 ? -9.835 8.035 16.734 1.00 50.34 95 ASN A C 1
ATOM 664 O O . ASN A 1 95 ? -10.303 7.937 17.867 1.00 50.34 95 ASN A O 1
ATOM 668 N N . VAL A 1 96 ? -8.673 8.663 16.511 1.00 47.66 96 VAL A N 1
ATOM 669 C CA . VAL A 1 96 ? -7.943 9.448 17.530 1.00 47.66 96 VAL A CA 1
ATOM 670 C C . VAL A 1 96 ? -8.716 10.674 18.035 1.00 47.66 96 VAL A C 1
ATOM 672 O O . VAL A 1 96 ? -8.304 11.264 19.028 1.00 47.66 96 VAL A O 1
ATOM 675 N N . SER A 1 97 ? -9.840 11.056 17.418 1.00 57.75 97 SER A N 1
ATOM 676 C CA . SER A 1 97 ? -10.661 12.163 17.919 1.00 57.75 97 SER A CA 1
ATOM 677 C C . SER A 1 97 ? -11.905 11.732 18.698 1.00 57.75 97 SER A C 1
ATOM 679 O O . SER A 1 97 ? -12.280 12.480 19.595 1.00 57.75 97 SER A O 1
ATOM 681 N N . LYS A 1 98 ? -12.524 10.558 18.450 1.00 52.25 98 LYS A N 1
ATOM 682 C CA . LYS A 1 98 ? -13.727 10.095 19.183 1.00 52.25 98 LYS A CA 1
ATOM 683 C C . LYS A 1 98 ? -13.926 8.560 19.167 1.00 52.25 98 LYS A C 1
ATOM 685 O O . LYS A 1 98 ? -14.544 8.024 18.255 1.00 52.25 98 LYS A O 1
ATOM 690 N N . THR A 1 99 ? -13.551 7.909 20.278 1.00 59.34 99 THR A N 1
ATOM 691 C CA . THR A 1 99 ? -14.312 6.848 20.999 1.00 59.34 99 THR A CA 1
ATOM 692 C C . THR A 1 99 ? -13.976 5.343 20.948 1.00 59.34 99 THR A C 1
ATOM 694 O O . THR A 1 99 ? -14.534 4.655 21.798 1.00 59.34 99 THR A O 1
ATOM 697 N N . ALA A 1 100 ? -13.024 4.806 20.174 1.00 56.31 100 ALA A N 1
ATOM 698 C CA . ALA A 1 100 ? -12.554 3.423 20.414 1.00 56.31 100 ALA A CA 1
ATOM 699 C C . ALA A 1 100 ? -11.105 3.185 19.958 1.00 56.31 100 ALA A C 1
ATOM 701 O O . ALA A 1 100 ? -10.818 3.168 18.766 1.00 56.31 100 ALA A O 1
ATOM 702 N N . ILE A 1 101 ? -10.181 2.978 20.900 1.00 61.41 101 ILE A N 1
ATOM 703 C CA . ILE A 1 101 ? -8.762 2.730 20.599 1.00 61.41 101 ILE A CA 1
ATOM 704 C C . ILE A 1 101 ? -8.421 1.260 20.824 1.00 61.41 101 ILE A C 1
ATOM 706 O O . ILE A 1 101 ? -8.603 0.747 21.926 1.00 61.41 101 ILE A O 1
ATOM 710 N N . PHE A 1 102 ? -7.858 0.614 19.800 1.00 60.88 102 PHE A N 1
ATOM 711 C CA . PHE A 1 102 ? -7.125 -0.642 19.936 1.00 60.88 102 PHE A CA 1
ATOM 712 C C . PHE A 1 102 ? -5.646 -0.312 20.158 1.00 60.88 102 PHE A C 1
ATOM 714 O O . PHE A 1 102 ? -4.923 0.002 19.215 1.00 60.88 102 PHE A O 1
ATOM 721 N N . ALA A 1 103 ? -5.192 -0.346 21.410 1.00 57.72 103 ALA A N 1
ATOM 722 C CA . ALA A 1 103 ? -3.787 -0.134 21.758 1.00 57.72 103 ALA A CA 1
ATOM 723 C C . ALA A 1 103 ? -3.257 -1.369 22.483 1.00 57.72 103 ALA A C 1
ATOM 725 O O . ALA A 1 103 ? -3.837 -1.797 23.477 1.00 57.72 103 ALA A O 1
ATOM 726 N N . ASN A 1 104 ? -2.156 -1.950 21.997 1.00 66.06 104 ASN A N 1
ATOM 727 C CA . ASN A 1 104 ? -1.493 -3.103 22.625 1.00 66.06 104 ASN A CA 1
ATOM 728 C C . ASN A 1 104 ? -2.438 -4.300 22.892 1.00 66.06 104 ASN A C 1
ATOM 730 O O . ASN A 1 104 ? -2.317 -4.996 23.901 1.00 66.06 104 ASN A O 1
ATOM 734 N N . GLY A 1 105 ? -3.419 -4.522 22.010 1.00 71.56 105 GLY A N 1
ATOM 735 C CA . GLY A 1 105 ? -4.415 -5.588 22.165 1.00 71.56 105 GLY A CA 1
ATOM 736 C C . GLY A 1 105 ? -5.451 -5.350 23.273 1.00 71.56 105 GLY A C 1
ATOM 737 O O . GLY A 1 105 ? -6.046 -6.319 23.746 1.00 71.56 105 GLY A O 1
ATOM 738 N N . ASN A 1 106 ? -5.636 -4.099 23.706 1.00 81.38 106 ASN A N 1
ATOM 739 C CA . ASN A 1 106 ? -6.686 -3.649 24.621 1.00 81.38 106 ASN A CA 1
ATOM 740 C C . ASN A 1 106 ? -7.628 -2.672 23.900 1.00 81.38 106 ASN A C 1
ATOM 742 O O . ASN A 1 106 ? -7.182 -1.911 23.039 1.00 81.38 106 ASN A O 1
ATOM 746 N N . VAL A 1 107 ? -8.904 -2.665 24.286 1.00 83.38 107 VAL A N 1
ATOM 747 C CA . VAL A 1 107 ? -9.941 -1.774 23.746 1.00 83.38 107 VAL A CA 1
ATOM 748 C C . VAL A 1 107 ? -10.264 -0.681 24.761 1.00 83.38 107 VAL A C 1
ATOM 750 O O . VAL A 1 107 ? -10.731 -0.975 25.860 1.00 83.38 107 VAL A O 1
ATOM 753 N N . GLY A 1 108 ? -10.028 0.579 24.401 1.00 81.31 108 GLY A N 1
ATOM 754 C CA . GLY A 1 108 ? -10.392 1.748 25.201 1.00 81.31 108 GLY A CA 1
ATOM 755 C C . GLY A 1 108 ? -11.577 2.499 24.598 1.00 81.31 108 GLY A C 1
ATOM 756 O O . GLY A 1 108 ? -11.443 3.060 23.514 1.00 81.31 108 GLY A O 1
ATOM 757 N N . ILE A 1 109 ? -12.715 2.565 25.294 1.00 81.94 109 ILE A N 1
ATOM 758 C CA . ILE A 1 109 ? -13.875 3.383 24.899 1.00 81.94 109 ILE A CA 1
ATOM 759 C C . ILE A 1 109 ? -13.868 4.659 25.739 1.00 81.94 109 ILE A C 1
ATOM 761 O O . ILE A 1 109 ? -14.001 4.597 26.957 1.00 81.94 109 ILE A O 1
ATOM 765 N N . GLY A 1 110 ? -13.644 5.820 25.115 1.00 75.00 110 GLY A N 1
ATOM 766 C CA . GLY A 1 110 ? -13.437 7.084 25.848 1.00 75.00 110 GLY A CA 1
ATOM 767 C C . GLY A 1 110 ? -12.129 7.138 26.660 1.00 75.00 110 GLY A C 1
ATOM 768 O O . GLY A 1 110 ? -11.939 8.039 27.475 1.00 75.00 110 GLY A O 1
ATOM 769 N N . GLN A 1 111 ? -11.221 6.181 26.446 1.00 76.75 111 GLN A N 1
ATOM 770 C CA . GLN A 1 111 ? -9.920 6.073 27.104 1.00 76.75 111 GLN A CA 1
ATOM 771 C C . GLN A 1 111 ? -8.828 5.836 26.061 1.00 76.75 111 GLN A C 1
ATOM 773 O O . GLN A 1 111 ? -8.936 4.916 25.255 1.00 76.75 111 GLN A O 1
ATOM 778 N N . THR A 1 112 ? -7.755 6.628 26.096 1.00 74.69 112 THR A N 1
ATOM 779 C CA . THR A 1 112 ? -6.685 6.573 25.083 1.00 74.69 112 THR A CA 1
ATOM 780 C C . THR A 1 112 ? -5.517 5.659 25.445 1.00 74.69 112 THR A C 1
ATOM 782 O O . THR A 1 112 ? -4.750 5.269 24.569 1.00 74.69 112 THR A O 1
ATOM 785 N N . LYS A 1 113 ? -5.400 5.271 26.720 1.00 78.44 113 LYS A N 1
ATOM 786 C CA . LYS A 1 113 ? -4.392 4.325 27.219 1.00 78.44 113 LYS A CA 1
ATOM 787 C C . LYS A 1 113 ? -5.038 3.290 28.157 1.00 78.44 113 LYS A C 1
ATOM 789 O O . LYS A 1 113 ? -4.919 3.431 29.372 1.00 78.44 113 LYS A O 1
ATOM 794 N N . PRO A 1 114 ? -5.756 2.288 27.622 1.00 84.94 114 PRO A N 1
ATOM 795 C CA . PRO A 1 114 ? -6.414 1.268 28.436 1.00 84.94 114 PRO A CA 1
ATOM 796 C C . PRO A 1 114 ? -5.402 0.378 29.181 1.00 84.94 114 PRO A C 1
ATOM 798 O O . PRO A 1 114 ? -4.460 -0.153 28.586 1.00 84.94 114 PRO A O 1
ATOM 801 N N . SER A 1 115 ? -5.620 0.197 30.483 1.00 88.81 115 SER A N 1
ATOM 802 C CA . SER A 1 115 ? -4.820 -0.639 31.398 1.00 88.81 115 SER A CA 1
ATOM 803 C C . SER A 1 115 ? -5.290 -2.098 31.462 1.00 88.81 115 SER A C 1
ATOM 805 O O . SER A 1 115 ? -4.552 -2.972 31.912 1.00 88.81 115 SER A O 1
ATOM 807 N N . SER A 1 116 ? -6.506 -2.358 30.980 1.00 86.12 116 SER A N 1
ATOM 808 C CA . SER A 1 116 ? -7.167 -3.666 30.945 1.00 86.12 116 SER A CA 1
ATOM 809 C C . SER A 1 116 ? -7.644 -3.997 29.531 1.00 86.12 116 SER A C 1
ATOM 811 O O . SER A 1 116 ? -7.708 -3.119 28.672 1.00 86.12 116 SER A O 1
ATOM 813 N N . LYS A 1 117 ? -7.998 -5.265 29.278 1.00 83.69 117 LYS A N 1
ATOM 814 C CA . LYS A 1 117 ? -8.399 -5.750 27.941 1.00 83.69 117 LYS A CA 1
ATOM 815 C C . LYS A 1 117 ? -9.573 -4.986 27.329 1.00 83.69 117 LYS A C 1
ATOM 817 O O . LYS A 1 117 ? -9.571 -4.745 26.126 1.00 83.69 117 LYS A O 1
ATOM 822 N N . LEU A 1 118 ? -10.523 -4.572 28.157 1.00 86.19 118 LEU A N 1
ATOM 823 C CA . LEU A 1 118 ? -11.589 -3.647 27.805 1.00 86.19 118 LEU A CA 1
ATOM 824 C C . LEU A 1 118 ? -11.689 -2.605 28.921 1.00 86.19 118 LEU A C 1
ATOM 826 O O . LEU A 1 118 ? -11.915 -2.961 30.075 1.00 86.19 118 LEU A O 1
ATOM 830 N N . GLU A 1 119 ? -11.512 -1.331 28.582 1.00 82.56 119 GLU A N 1
ATOM 831 C CA . GLU A 1 119 ? -11.666 -0.209 29.507 1.00 82.56 119 GLU A CA 1
ATOM 832 C C . GLU A 1 119 ? -12.629 0.815 28.904 1.00 82.56 119 GLU A C 1
ATOM 834 O O . GLU A 1 119 ? -12.352 1.428 27.873 1.00 82.56 119 GLU A O 1
ATOM 839 N N . VAL A 1 120 ? -13.779 0.996 29.549 1.00 85.44 120 VAL A N 1
ATOM 840 C CA . VAL A 1 120 ? -14.820 1.933 29.116 1.00 85.44 120 VAL A CA 1
ATOM 841 C C . VAL A 1 120 ? -14.889 3.090 30.108 1.00 85.44 120 VAL A C 1
ATOM 843 O O . VAL A 1 120 ? -15.272 2.905 31.260 1.00 85.44 120 VAL A O 1
ATOM 846 N N . ARG A 1 121 ? -14.540 4.300 29.663 1.00 80.25 121 ARG A N 1
ATOM 847 C CA . ARG A 1 121 ? -14.752 5.563 30.388 1.00 80.25 121 ARG A CA 1
ATOM 848 C C . ARG A 1 121 ? -16.023 6.232 29.882 1.00 80.25 121 ARG A C 1
ATOM 850 O O . ARG A 1 121 ? -15.983 7.205 29.134 1.00 80.25 121 ARG A O 1
ATOM 857 N N . GLY A 1 122 ? -17.156 5.673 30.282 1.00 79.56 122 GLY A N 1
ATOM 858 C CA . GLY A 1 122 ? -18.479 6.150 29.904 1.00 79.56 1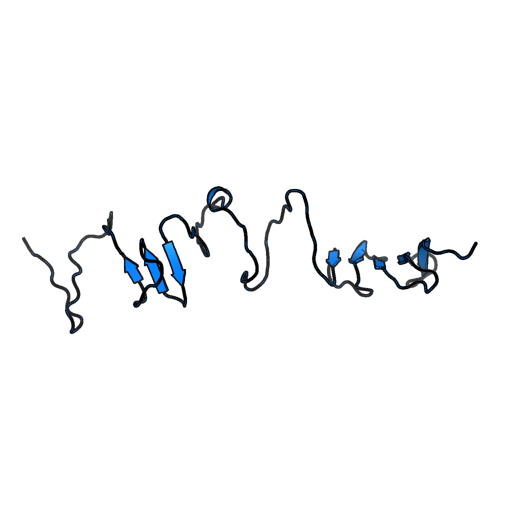22 GLY A CA 1
ATOM 859 C C . GLY A 1 122 ? -19.561 5.142 30.268 1.00 79.56 122 GLY A C 1
ATOM 860 O O . GLY A 1 122 ? -19.300 4.144 30.939 1.00 79.56 122 GLY A O 1
ATOM 861 N N . THR A 1 123 ? -20.782 5.404 29.815 1.00 74.75 123 THR A N 1
ATOM 862 C CA . THR A 1 123 ? -21.901 4.480 29.997 1.00 74.75 123 THR A CA 1
ATOM 863 C C . THR A 1 123 ? -21.775 3.311 29.029 1.00 74.75 123 THR A C 1
ATOM 865 O O . THR A 1 123 ? -21.698 3.503 27.816 1.00 74.75 123 THR A O 1
ATOM 868 N N . MET A 1 124 ? -21.801 2.093 29.562 1.00 78.31 124 MET A N 1
ATOM 869 C CA . MET A 1 124 ? -21.969 0.885 28.765 1.00 78.31 124 MET A CA 1
ATOM 870 C C . MET A 1 124 ? -23.469 0.600 28.630 1.00 78.31 124 MET A C 1
ATOM 872 O O . MET A 1 124 ? -24.096 0.113 29.565 1.00 78.31 124 MET A O 1
ATOM 876 N N . ASN A 1 125 ? -24.051 0.923 27.475 1.00 69.25 125 ASN A N 1
ATOM 877 C CA . ASN A 1 125 ? -25.424 0.534 27.152 1.00 69.25 125 ASN A CA 1
ATOM 878 C C . ASN A 1 125 ? -25.400 -0.829 26.460 1.00 69.25 125 ASN A C 1
ATOM 880 O O . ASN A 1 125 ? -25.098 -0.920 25.272 1.00 69.25 125 ASN A O 1
ATOM 884 N N . VAL A 1 126 ? -25.710 -1.887 27.207 1.00 72.25 126 VAL A N 1
ATOM 885 C CA . VAL A 1 126 ? -25.864 -3.242 26.666 1.00 72.25 126 VAL A CA 1
ATOM 886 C C . VAL A 1 126 ? -27.344 -3.465 26.371 1.00 72.25 126 VAL A C 1
ATOM 888 O O . VAL A 1 126 ? -28.113 -3.867 27.239 1.00 72.25 126 VAL A O 1
ATOM 891 N N . THR A 1 127 ? -27.779 -3.150 25.157 1.00 60.84 127 THR A N 1
ATOM 892 C CA . THR A 1 127 ? -29.146 -3.451 24.716 1.00 60.84 127 THR A CA 1
ATOM 893 C C . THR A 1 127 ? -29.222 -4.913 24.263 1.00 60.84 127 THR A C 1
ATOM 895 O O . THR A 1 127 ? -28.302 -5.417 23.625 1.00 60.84 127 THR A O 1
ATOM 898 N N . ASN A 1 128 ? -30.296 -5.620 24.633 1.00 59.03 128 ASN A N 1
ATOM 899 C CA . ASN A 1 128 ? -30.505 -7.068 24.423 1.00 59.03 128 ASN A CA 1
ATOM 900 C C . ASN A 1 128 ? -29.613 -8.026 25.247 1.00 59.03 128 ASN A C 1
ATOM 902 O O . ASN A 1 128 ? -29.635 -9.230 25.003 1.00 59.03 128 ASN A O 1
ATOM 906 N N . GLY A 1 129 ? -28.876 -7.529 26.248 1.00 56.72 129 GLY A N 1
ATOM 907 C CA . GLY A 1 129 ? -28.171 -8.351 27.237 1.00 56.72 129 GLY A CA 1
ATOM 908 C C . GLY A 1 129 ? -28.816 -8.202 28.610 1.00 56.72 129 GLY A C 1
ATOM 909 O O . GLY A 1 129 ? -28.571 -7.222 29.307 1.00 56.72 129 GLY A O 1
ATOM 910 N N . ALA A 1 130 ? -29.664 -9.151 29.002 1.00 57.59 130 ALA A N 1
ATOM 911 C CA . ALA A 1 130 ? -30.155 -9.205 30.372 1.00 57.59 130 ALA A CA 1
ATOM 912 C C . ALA A 1 130 ? -28.973 -9.459 31.328 1.00 57.59 130 ALA A C 1
ATOM 914 O O . ALA A 1 130 ? -28.209 -10.395 31.109 1.00 57.59 130 ALA A O 1
ATOM 915 N N . THR A 1 131 ? -28.900 -8.668 32.405 1.00 60.94 131 THR A N 1
ATOM 916 C CA . THR A 1 131 ? -28.205 -8.892 33.696 1.00 60.94 131 THR A CA 1
ATOM 917 C C . THR A 1 131 ? -26.887 -8.148 34.019 1.00 60.94 131 THR A C 1
ATOM 919 O O . THR A 1 131 ? -25.838 -8.373 33.445 1.00 60.94 131 THR A O 1
ATOM 922 N N . PHE A 1 132 ? -26.954 -7.227 34.989 1.00 57.38 132 PHE A N 1
ATOM 923 C CA . PHE A 1 132 ? -26.293 -7.244 36.311 1.00 57.38 132 PHE A CA 1
ATOM 924 C C . PHE A 1 132 ? -24.784 -7.577 36.526 1.00 57.38 132 PHE A C 1
ATOM 926 O O . PHE A 1 132 ? -24.398 -7.838 37.663 1.00 57.38 132 PHE A O 1
ATOM 933 N N . PHE A 1 133 ? -23.885 -7.542 35.535 1.00 63.19 133 PHE A N 1
ATOM 934 C CA . PHE A 1 133 ? -22.479 -7.955 35.751 1.00 63.19 133 PHE A CA 1
ATOM 935 C C . PHE A 1 133 ? -21.552 -6.917 36.438 1.00 63.19 133 PHE A C 1
ATOM 937 O O . PHE A 1 133 ? -20.820 -6.198 35.759 1.00 63.19 133 PHE A O 1
ATOM 944 N N . LYS A 1 134 ? -21.485 -6.865 37.779 1.00 53.59 134 LYS A N 1
ATOM 945 C CA . LYS A 1 134 ? -20.321 -6.279 38.491 1.00 53.59 134 LYS A CA 1
ATOM 946 C C . LYS A 1 134 ? -19.432 -7.365 39.075 1.00 53.59 134 LYS A C 1
ATOM 948 O O . LYS A 1 134 ? -19.839 -7.995 40.037 1.00 53.59 134 LYS A O 1
ATOM 953 N N . MET A 1 135 ? -18.232 -7.527 38.523 1.00 62.53 135 MET A N 1
ATOM 954 C CA . MET A 1 135 ? -17.198 -8.438 39.017 1.00 62.53 135 MET A CA 1
ATOM 955 C C . MET A 1 135 ? -16.457 -7.809 40.216 1.00 62.53 135 MET A C 1
ATOM 957 O O . MET A 1 135 ? -15.990 -6.675 40.108 1.00 62.53 135 MET A O 1
ATOM 961 N N . ASP A 1 136 ? -16.367 -8.492 41.355 1.00 57.66 136 ASP A N 1
ATOM 962 C CA . ASP A 1 136 ? -15.565 -8.070 42.507 1.00 57.66 136 ASP A CA 1
ATOM 963 C C . ASP A 1 136 ? -14.067 -8.371 42.288 1.00 57.66 136 ASP A C 1
ATOM 965 O O . ASP A 1 136 ? -13.674 -8.986 41.295 1.00 57.66 136 ASP A O 1
ATOM 969 N N . SER A 1 137 ? -13.201 -7.941 43.212 1.00 51.62 137 SER A N 1
ATOM 970 C CA . SER A 1 137 ? -11.742 -8.136 43.123 1.00 51.62 137 SER A CA 1
ATOM 971 C C . SER A 1 137 ? -11.294 -9.603 43.209 1.00 51.62 137 SER A C 1
ATOM 973 O O . SER A 1 137 ? -10.105 -9.888 43.075 1.00 51.62 137 SER A O 1
ATOM 975 N N . THR A 1 138 ? -12.231 -10.520 43.446 1.00 64.81 138 THR A N 1
ATOM 976 C CA . THR A 1 138 ? -12.042 -11.974 43.424 1.00 64.81 138 THR A CA 1
ATOM 977 C C . THR A 1 138 ? -12.682 -12.647 42.207 1.00 64.81 138 THR A C 1
ATOM 979 O O . THR A 1 138 ? -12.485 -13.844 42.016 1.00 64.81 138 THR A O 1
ATOM 982 N N . GLY A 1 139 ? -13.395 -11.904 41.354 1.00 58.19 139 GLY A N 1
ATOM 983 C CA . GLY A 1 139 ? -14.036 -12.430 40.150 1.00 58.19 139 GLY A CA 1
ATOM 984 C C . GLY A 1 139 ? -15.550 -12.668 40.254 1.00 58.19 139 GLY A C 1
ATOM 985 O O . GLY A 1 139 ? -16.131 -13.162 39.288 1.00 58.19 139 GLY A O 1
ATOM 986 N N . ASN A 1 140 ? -16.215 -12.333 41.367 1.00 67.50 140 ASN A N 1
ATOM 987 C CA . ASN A 1 140 ? -17.637 -12.659 41.557 1.00 67.50 140 ASN A CA 1
ATOM 988 C C . ASN A 1 140 ? -18.566 -11.567 41.061 1.00 67.50 140 ASN A C 1
ATOM 990 O O . ASN A 1 140 ? -18.319 -10.383 41.247 1.00 67.50 140 ASN A O 1
ATOM 994 N N . VAL A 1 141 ? -19.692 -11.979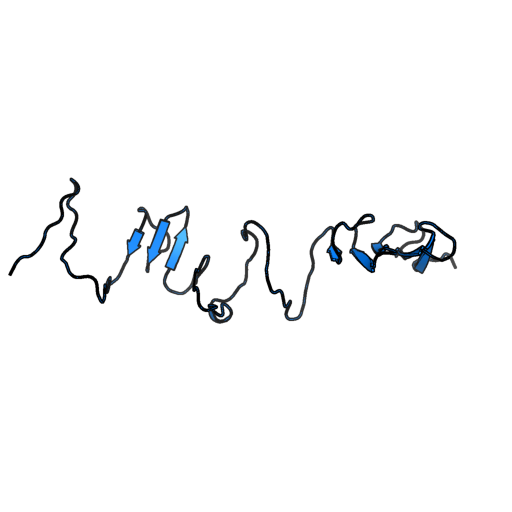 40.500 1.00 72.12 141 VAL A N 1
ATOM 995 C CA . VAL A 1 141 ? -20.654 -11.076 39.890 1.00 72.12 141 VAL A CA 1
ATOM 996 C C . VAL A 1 141 ? -21.783 -10.736 40.862 1.00 72.12 141 VAL A C 1
ATOM 998 O O . VAL A 1 141 ? -22.522 -11.627 41.273 1.00 72.12 141 VAL A O 1
ATOM 1001 N N . VAL A 1 142 ? -21.968 -9.456 41.194 1.00 61.84 142 VAL A N 1
ATOM 1002 C CA . VAL A 1 142 ? -23.099 -8.997 42.018 1.00 61.84 142 VAL A CA 1
ATOM 1003 C C . VAL A 1 142 ? -24.330 -8.787 41.146 1.00 61.84 142 VAL A C 1
ATOM 1005 O O . VAL A 1 142 ? -24.487 -7.740 40.518 1.00 61.84 142 VAL A O 1
ATOM 1008 N N . ILE A 1 143 ? -25.221 -9.776 41.157 1.00 64.94 143 ILE A N 1
ATOM 1009 C CA . ILE A 1 143 ? -26.540 -9.686 40.536 1.00 64.94 143 ILE A CA 1
ATOM 1010 C C . ILE A 1 143 ? -27.504 -9.009 41.521 1.00 64.94 143 ILE A C 1
ATOM 1012 O O . ILE A 1 143 ? -27.746 -9.547 42.597 1.00 64.94 143 ILE A O 1
ATOM 1016 N N . HIS A 1 144 ? -28.058 -7.839 41.174 1.00 58.28 144 HIS A N 1
ATOM 1017 C CA . HIS A 1 144 ? -29.238 -7.320 41.878 1.00 58.28 144 HIS A CA 1
ATOM 1018 C C . HIS A 1 144 ? -30.436 -8.163 41.438 1.00 58.28 144 HIS A C 1
ATOM 1020 O O . HIS A 1 144 ? -30.819 -8.125 40.271 1.00 58.28 144 HIS A O 1
ATOM 1026 N N . LEU A 1 145 ? -30.975 -8.955 42.358 1.00 53.53 145 LEU A N 1
ATOM 1027 C CA . LEU A 1 145 ? -32.266 -9.607 42.193 1.00 53.53 145 LEU A CA 1
ATOM 1028 C C . LEU A 1 145 ? -33.306 -8.682 42.830 1.00 53.53 145 LEU A C 1
ATOM 1030 O O . LEU A 1 145 ? -33.200 -8.401 44.024 1.00 53.53 145 LEU A O 1
ATOM 1034 N N . GLU A 1 146 ? -34.260 -8.197 42.039 1.00 61.81 146 GLU A N 1
ATOM 1035 C CA . GLU A 1 146 ? -35.582 -7.826 42.561 1.00 61.81 146 GLU A CA 1
ATOM 1036 C C . GLU A 1 146 ? -36.533 -9.011 42.390 1.00 61.81 146 GLU A C 1
ATOM 1038 O O . GLU A 1 146 ? -36.423 -9.697 41.342 1.00 61.81 146 GLU A O 1
#

Radius of gyration: 27.19 Å; chains: 1; bounding box: 60×30×76 Å

Secondary structure (DSSP, 8-state):
----SEEEEEE-SSTT-EEEEEE-STT--EEEEE-TTS-EEES-SS-SSSEEESS----SS----S---S--TT-----GGG----TT---S-B-SSSSBEEETTEEEES-SS-SSSEEESS----TT--S---B-TTS-B-----

Sequence (146 aa):
PAEIAGIGGLRSGADTTGDLVFFTNAARNERMRILTGGSVGIGNTIPNATLEVSGTGNFSGTLQAMRFVGDGSLLTGITADSIGAGANGNFTYLNVSKTAIFANGNVGIGQTKPSSKLEVRGTMNVTNGATFFKMDSTGNVVIHLE